Protein AF-A0AAU9DE27-F1 (afdb_monomer_lite)

Sequence (74 aa):
MKKKKIIISFIASVVLIIGIFIGFKILQPPRSTEEKIKNPKPGDTFTIEGEKEIEEFKKEAEKNGQEVRIINGK

pLDDT: mean 71.77, std 12.59, range [42.56, 88.69]

Radius of gyration: 23.68 Å; chains: 1; bounding box: 37×54×50 Å

Secondary structure (DSSP, 8-state):
--THHHHHHHHHHHHHHHHHHHHHHHHS---TT-----SPPTT------SHHHHHHHHHHHHHTT---------

Foldseek 3Di:
DPVVVVVVVVVVVVVVVVVVVVVCVVPPDPPPDPPPVVDDDVPDDDDDPDPVRVVVVVVVCVVVVHDDDDDPDD

Organism: NCBI:txid2932184

Structure (mmCIF, N/CA/C/O backbone):
data_AF-A0AAU9DE27-F1
#
_entry.id   AF-A0AAU9DE27-F1
#
loop_
_atom_site.group_PDB
_atom_site.id
_atom_site.type_symbol
_atom_site.label_atom_id
_atom_site.label_alt_id
_atom_site.label_comp_id
_atom_site.label_asym_id
_atom_site.label_entity_id
_atom_site.label_seq_id
_atom_site.pdbx_PDB_ins_code
_atom_site.Cartn_x
_atom_site.Cartn_y
_atom_site.Cartn_z
_atom_site.occupancy
_atom_site.B_iso_or_equiv
_atom_site.auth_seq_id
_atom_site.auth_comp_id
_atom_site.auth_asym_id
_atom_site.auth_atom_id
_atom_site.pdbx_PDB_model_num
ATOM 1 N N . MET A 1 1 ? -17.065 -26.723 32.607 1.00 55.22 1 MET A N 1
ATOM 2 C CA . MET A 1 1 ? -16.657 -27.536 31.430 1.00 55.22 1 MET A CA 1
ATOM 3 C C . MET A 1 1 ? -17.032 -26.951 30.053 1.00 55.22 1 MET A C 1
ATOM 5 O O . MET A 1 1 ? -16.441 -27.378 29.074 1.00 55.22 1 MET A O 1
ATOM 9 N N . LYS A 1 2 ? -17.932 -25.955 29.925 1.00 55.72 2 LYS A N 1
ATOM 10 C CA . LYS A 1 2 ? -18.333 -25.388 28.612 1.00 55.72 2 LYS A CA 1
ATOM 11 C C . LYS A 1 2 ? -17.378 -24.322 28.025 1.00 55.72 2 LYS A C 1
ATOM 13 O O . LYS A 1 2 ? -17.239 -24.244 26.813 1.00 55.72 2 LYS A O 1
ATOM 18 N N . LYS A 1 3 ? -16.650 -23.564 28.862 1.00 57.62 3 LYS A N 1
ATOM 19 C CA . LYS A 1 3 ? -15.782 -22.447 28.416 1.00 57.62 3 LYS A CA 1
ATOM 20 C C . LYS A 1 3 ? -14.503 -22.869 27.668 1.00 57.62 3 LYS A C 1
ATOM 22 O O . LYS A 1 3 ? -13.998 -22.108 26.856 1.00 57.62 3 LYS A O 1
ATOM 27 N N . LYS A 1 4 ? -14.006 -24.096 27.880 1.00 57.66 4 LYS A N 1
ATOM 28 C CA . LYS A 1 4 ? -12.764 -24.584 27.241 1.00 57.66 4 LYS A CA 1
ATOM 29 C C . LYS A 1 4 ? -12.912 -24.855 25.731 1.00 57.66 4 LYS A C 1
ATOM 31 O O . LYS A 1 4 ? -11.915 -24.849 25.022 1.00 57.66 4 LYS A O 1
ATOM 36 N N . LYS A 1 5 ? -14.140 -25.042 25.226 1.00 63.16 5 LYS A N 1
ATOM 37 C CA . LYS A 1 5 ? -14.406 -25.348 23.805 1.00 63.16 5 LYS A CA 1
ATOM 38 C C . LYS A 1 5 ? -14.278 -24.128 22.874 1.00 63.16 5 LYS A C 1
ATOM 40 O O . LYS A 1 5 ? -14.013 -24.291 21.687 1.00 63.16 5 LYS A O 1
ATOM 45 N N . ILE A 1 6 ? -14.416 -22.916 23.417 1.00 71.44 6 ILE A N 1
ATOM 46 C CA . ILE A 1 6 ? -14.364 -21.664 22.643 1.00 71.44 6 ILE A CA 1
ATOM 47 C C . ILE A 1 6 ? -12.922 -21.339 22.228 1.00 71.44 6 ILE A C 1
ATOM 49 O O . ILE A 1 6 ? -12.679 -20.958 21.089 1.00 71.44 6 ILE A O 1
ATOM 53 N N . ILE A 1 7 ? -11.953 -21.572 23.118 1.00 76.81 7 ILE A N 1
ATOM 54 C CA . ILE A 1 7 ? -10.539 -21.233 22.886 1.00 76.81 7 ILE A CA 1
ATOM 55 C C . ILE A 1 7 ? -9.941 -22.080 21.753 1.00 76.81 7 ILE A C 1
ATOM 57 O O . ILE A 1 7 ? -9.264 -21.553 20.877 1.00 76.81 7 ILE A O 1
ATOM 61 N N . ILE A 1 8 ? -10.241 -23.381 21.724 1.00 79.31 8 ILE A N 1
ATOM 62 C CA . ILE A 1 8 ? -9.739 -24.296 20.685 1.00 79.31 8 ILE A CA 1
ATOM 63 C C . ILE A 1 8 ? -10.313 -23.924 19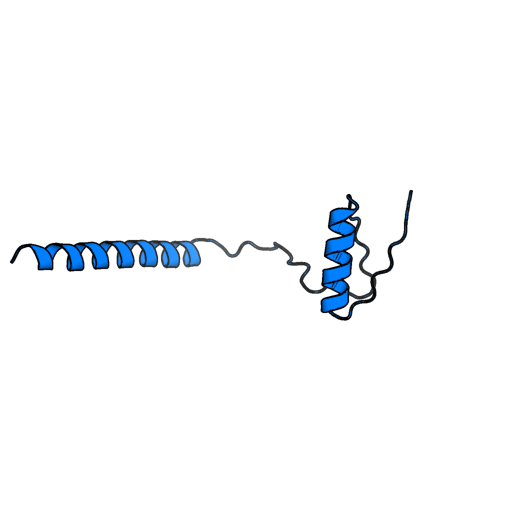.309 1.00 79.31 8 ILE A C 1
ATOM 65 O O . ILE A 1 8 ? -9.589 -23.919 18.317 1.00 79.31 8 ILE A O 1
ATOM 69 N N . SER A 1 9 ? -11.593 -23.539 19.264 1.00 77.25 9 SER A N 1
ATOM 70 C CA . SER A 1 9 ? -12.247 -23.095 18.026 1.00 77.25 9 SER A CA 1
ATOM 71 C C . SER A 1 9 ? -11.665 -21.772 17.514 1.00 77.25 9 SER A C 1
ATOM 73 O O . SER A 1 9 ? -11.472 -21.602 16.313 1.00 77.25 9 SER A O 1
ATOM 75 N N . PHE A 1 10 ? -11.323 -20.854 18.423 1.00 84.62 10 PHE A N 1
ATOM 76 C CA . PHE A 1 10 ? -10.683 -19.587 18.073 1.00 84.62 10 PHE A CA 1
ATOM 77 C C . PHE A 1 10 ? -9.294 -19.802 17.457 1.00 84.62 10 PHE A C 1
ATOM 79 O O . PHE A 1 10 ? -9.021 -19.283 16.375 1.00 84.62 10 PHE A O 1
ATOM 86 N N . ILE A 1 11 ? -8.455 -20.633 18.087 1.00 87.00 11 ILE A N 1
ATOM 87 C CA . ILE A 1 11 ? -7.099 -20.943 17.601 1.00 87.00 11 ILE A CA 1
ATOM 88 C C . ILE A 1 11 ? -7.147 -21.583 16.207 1.00 87.00 11 ILE A C 1
ATOM 90 O O . ILE A 1 11 ? -6.386 -21.182 15.329 1.00 87.00 11 ILE A O 1
ATOM 94 N N . ALA A 1 12 ? -8.074 -22.515 15.969 1.00 87.69 12 ALA A N 1
ATOM 95 C CA . ALA A 1 12 ? -8.235 -23.144 14.659 1.00 87.69 12 ALA A CA 1
ATOM 96 C C . ALA A 1 12 ? -8.567 -22.125 13.551 1.00 87.69 12 ALA A C 1
ATOM 98 O O . ALA A 1 12 ? -8.021 -22.215 12.453 1.00 87.69 12 ALA A O 1
ATOM 99 N N . SER A 1 13 ? -9.403 -21.121 13.847 1.00 86.75 13 SER A N 1
ATOM 100 C CA . SER A 1 13 ? -9.733 -20.068 12.875 1.00 86.75 13 SER A CA 1
ATOM 101 C C . SER A 1 13 ? -8.535 -19.171 12.543 1.00 86.75 13 SER A C 1
ATOM 103 O O . SER A 1 13 ? -8.317 -18.838 11.380 1.00 86.75 13 SER A O 1
ATOM 105 N N . VAL A 1 14 ? -7.708 -18.838 13.540 1.00 85.75 14 VAL A N 1
ATOM 106 C CA . VAL A 1 14 ? -6.522 -17.988 13.353 1.00 85.75 14 VAL A CA 1
ATOM 107 C C . VAL A 1 14 ? -5.473 -18.707 12.501 1.00 85.75 14 VAL A C 1
ATOM 109 O O . VAL A 1 14 ? -4.915 -18.112 11.581 1.00 85.75 14 VAL A O 1
ATOM 112 N N . VAL A 1 15 ? -5.247 -20.002 12.746 1.00 88.69 15 VAL A N 1
ATOM 113 C CA . VAL A 1 15 ? -4.318 -20.823 11.951 1.00 88.69 15 VAL A CA 1
ATOM 114 C C . VAL A 1 15 ? -4.788 -20.952 10.498 1.00 88.69 15 VAL A C 1
ATOM 116 O O . VAL A 1 15 ? -3.969 -20.852 9.585 1.00 88.69 15 VAL A O 1
ATOM 119 N N . LEU A 1 16 ? -6.098 -21.102 10.268 1.00 87.88 16 LEU A N 1
ATOM 120 C CA . LEU A 1 16 ? -6.678 -21.158 8.923 1.00 87.88 16 LEU A CA 1
ATOM 121 C C . LEU A 1 16 ? -6.410 -19.864 8.133 1.00 87.88 16 LEU A C 1
ATOM 123 O O . LEU A 1 16 ? -5.965 -19.924 6.989 1.00 87.88 16 LEU A O 1
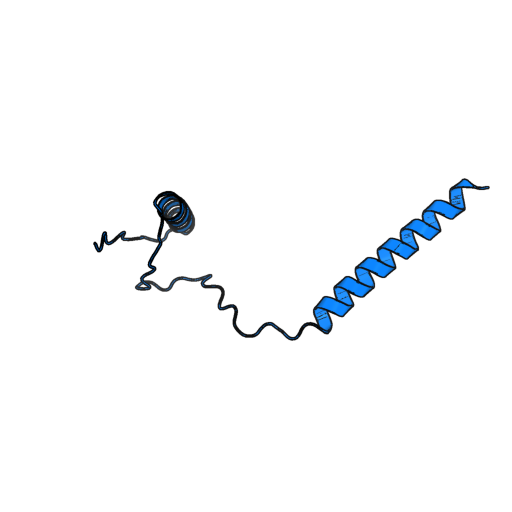ATOM 127 N N . ILE A 1 17 ? -6.617 -18.697 8.755 1.00 86.69 17 ILE A N 1
ATOM 128 C CA . ILE A 1 17 ? -6.394 -17.385 8.124 1.00 86.69 17 ILE A CA 1
ATOM 129 C C . ILE A 1 17 ? -4.912 -17.181 7.782 1.00 86.69 17 ILE A C 1
ATOM 131 O O . ILE A 1 17 ? -4.592 -16.760 6.671 1.00 86.69 17 ILE A O 1
ATOM 135 N N . ILE A 1 18 ? -3.998 -17.517 8.699 1.00 86.94 18 ILE A N 1
ATOM 136 C CA . ILE A 1 18 ? -2.547 -17.391 8.474 1.00 86.94 18 ILE A CA 1
ATOM 137 C C . ILE A 1 18 ? -2.081 -18.330 7.353 1.00 86.94 18 ILE A C 1
ATOM 139 O O . ILE A 1 18 ? -1.295 -17.919 6.499 1.00 86.94 18 ILE A O 1
ATOM 143 N N . GLY A 1 19 ? -2.590 -19.567 7.315 1.00 85.19 19 GLY A N 1
ATOM 144 C CA . GLY A 1 19 ? -2.285 -20.529 6.254 1.00 85.19 19 GLY A CA 1
ATOM 145 C C . GLY A 1 19 ? -2.705 -20.031 4.869 1.00 85.19 19 GLY A C 1
ATOM 146 O O . GLY A 1 19 ? -1.925 -20.130 3.922 1.00 85.19 19 GLY A O 1
ATOM 147 N N . ILE A 1 20 ? -3.887 -19.411 4.763 1.00 83.62 20 ILE A N 1
ATOM 148 C CA . ILE A 1 20 ? -4.352 -18.773 3.522 1.00 83.62 20 ILE A CA 1
ATOM 149 C C . ILE A 1 20 ? -3.452 -17.587 3.157 1.00 83.62 20 ILE A C 1
ATOM 151 O O . ILE A 1 20 ? -3.070 -17.457 1.999 1.00 83.62 20 ILE A O 1
ATOM 155 N N . PHE A 1 21 ? -3.051 -16.758 4.124 1.00 83.75 21 PHE A N 1
ATOM 156 C CA . PHE A 1 21 ? -2.196 -15.589 3.884 1.00 83.75 21 PHE A CA 1
ATOM 157 C C . PHE A 1 21 ? -0.805 -15.971 3.351 1.00 83.75 21 PHE A C 1
ATOM 159 O O . PHE A 1 21 ? -0.291 -15.343 2.424 1.00 83.75 21 PHE A O 1
ATOM 166 N N . ILE A 1 22 ? -0.204 -17.031 3.901 1.00 78.38 22 ILE A N 1
ATOM 167 C CA . ILE A 1 22 ? 1.085 -17.563 3.436 1.00 78.38 22 ILE A CA 1
ATOM 168 C C . ILE A 1 22 ? 0.923 -18.246 2.073 1.00 78.38 22 ILE A C 1
ATOM 170 O O . ILE A 1 22 ? 1.744 -18.021 1.184 1.00 78.38 22 ILE A O 1
ATOM 174 N N . GLY A 1 23 ? -0.154 -19.013 1.871 1.00 75.12 23 GLY A N 1
ATOM 175 C CA . GLY A 1 23 ? -0.476 -19.616 0.576 1.00 75.12 23 GLY A CA 1
ATOM 176 C C . GLY A 1 23 ? -0.665 -18.569 -0.525 1.00 75.12 23 GLY A C 1
ATOM 177 O O . GLY A 1 23 ? -0.132 -18.726 -1.621 1.00 75.12 23 GLY A O 1
ATOM 178 N N . PHE A 1 24 ? -1.326 -17.450 -0.215 1.00 74.62 24 PHE A N 1
ATOM 179 C CA . PHE A 1 24 ? -1.515 -16.331 -1.140 1.00 74.62 24 PHE A CA 1
ATOM 180 C C . PHE A 1 24 ? -0.199 -15.599 -1.441 1.00 74.62 24 PHE A C 1
ATOM 182 O O . PHE A 1 24 ? 0.020 -15.198 -2.578 1.00 74.62 24 PHE A O 1
ATOM 189 N N . LYS A 1 25 ? 0.723 -15.496 -0.469 1.00 66.44 25 LYS A N 1
ATOM 190 C CA . LYS A 1 25 ? 2.064 -14.917 -0.680 1.00 66.44 25 LYS A CA 1
ATOM 191 C C . LYS A 1 25 ? 2.978 -15.792 -1.556 1.00 66.44 25 LYS A C 1
ATOM 193 O O . LYS A 1 25 ? 3.919 -15.265 -2.137 1.00 66.44 25 LYS A O 1
ATOM 198 N N . ILE A 1 26 ? 2.724 -17.101 -1.642 1.00 60.88 26 ILE A N 1
ATOM 199 C CA . ILE A 1 26 ? 3.508 -18.043 -2.465 1.00 60.88 26 ILE A CA 1
ATOM 200 C C . ILE A 1 26 ? 2.884 -18.235 -3.856 1.00 60.88 26 ILE A C 1
ATOM 202 O O . ILE A 1 26 ? 3.616 -18.384 -4.830 1.00 60.88 26 ILE A O 1
ATOM 206 N N . LEU A 1 27 ? 1.549 -18.225 -3.964 1.00 58.97 27 LEU A N 1
ATOM 207 C CA . LEU A 1 27 ? 0.842 -18.420 -5.236 1.00 58.97 27 LEU A CA 1
ATOM 208 C C . LEU A 1 27 ? 0.606 -17.119 -6.019 1.00 58.97 27 LEU A C 1
ATOM 210 O O . LEU A 1 27 ? 0.291 -17.184 -7.205 1.00 58.97 27 LEU A O 1
ATOM 214 N N . GLN A 1 28 ? 0.748 -15.945 -5.394 1.00 52.50 28 GLN A N 1
ATOM 215 C CA . GLN A 1 28 ? 0.851 -14.703 -6.151 1.00 52.50 28 GLN A CA 1
ATOM 216 C C . GLN A 1 28 ? 2.216 -14.677 -6.848 1.00 52.50 28 GLN A C 1
ATOM 218 O O . GLN A 1 28 ? 3.236 -14.573 -6.159 1.00 52.50 28 GLN A O 1
ATOM 223 N N . PRO A 1 29 ? 2.274 -14.762 -8.192 1.00 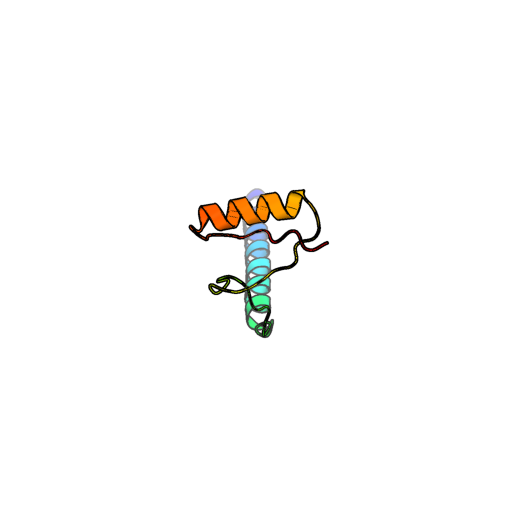52.16 29 PRO A N 1
ATOM 224 C CA . PRO A 1 29 ? 3.517 -14.501 -8.895 1.00 52.16 29 PRO A CA 1
ATOM 225 C C . PRO A 1 29 ? 4.004 -13.107 -8.481 1.00 52.16 29 PRO A C 1
ATOM 227 O O . PRO A 1 29 ? 3.170 -12.215 -8.277 1.00 52.16 29 PRO A O 1
ATOM 230 N N . PRO A 1 30 ? 5.324 -12.901 -8.322 1.00 52.44 30 PRO A N 1
ATOM 231 C CA . PRO A 1 30 ? 5.854 -11.575 -8.070 1.00 52.44 30 PRO A CA 1
ATOM 232 C C . PRO A 1 30 ? 5.285 -10.683 -9.164 1.00 52.44 30 PRO A C 1
ATOM 234 O O . PRO A 1 30 ? 5.486 -10.954 -10.349 1.00 52.44 30 PRO A O 1
ATOM 237 N N . ARG A 1 31 ? 4.497 -9.679 -8.767 1.00 57.09 31 ARG A N 1
ATOM 238 C CA . ARG A 1 31 ? 4.061 -8.615 -9.662 1.00 57.09 31 ARG A CA 1
ATOM 239 C C . ARG A 1 31 ? 5.345 -8.000 -10.183 1.00 57.09 31 ARG A C 1
ATOM 241 O O . ARG A 1 31 ? 6.002 -7.217 -9.498 1.00 57.09 31 ARG A O 1
ATOM 248 N N . SER A 1 32 ? 5.756 -8.471 -11.350 1.00 52.78 32 SER A N 1
ATOM 249 C CA . SER A 1 32 ? 6.813 -7.854 -12.102 1.00 52.78 32 SER A CA 1
ATOM 250 C C . SER A 1 32 ? 6.365 -6.414 -12.291 1.00 52.78 32 SER A C 1
ATOM 252 O O . SER A 1 32 ? 5.274 -6.160 -12.799 1.00 52.78 32 SER A O 1
ATOM 254 N N . THR A 1 33 ? 7.211 -5.500 -11.835 1.00 51.75 33 THR A N 1
ATOM 255 C CA . THR A 1 33 ? 7.217 -4.130 -12.333 1.00 51.75 33 THR A CA 1
ATOM 256 C C . THR A 1 33 ? 6.008 -3.270 -11.939 1.00 51.75 33 THR A C 1
ATOM 258 O O . THR A 1 33 ? 5.499 -2.500 -12.741 1.00 51.75 33 THR A O 1
ATOM 261 N N . GLU A 1 34 ? 5.619 -3.269 -10.662 1.00 48.16 34 GLU A N 1
ATOM 262 C CA . GLU A 1 34 ? 5.433 -1.946 -10.048 1.00 48.16 34 GLU A CA 1
ATOM 263 C C . GLU A 1 34 ? 6.838 -1.485 -9.685 1.00 48.16 34 GLU A C 1
ATOM 265 O O . GLU A 1 34 ? 7.374 -1.794 -8.616 1.00 48.16 34 GLU A O 1
ATOM 270 N N . GLU A 1 35 ? 7.477 -0.844 -10.662 1.00 47.94 35 GLU A N 1
ATOM 271 C CA . GLU A 1 35 ? 8.619 0.022 -10.452 1.00 47.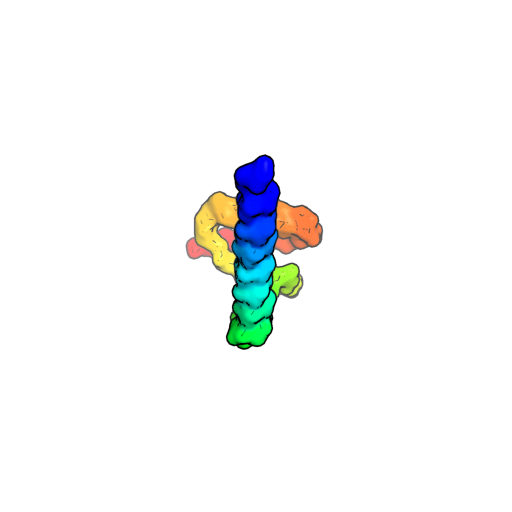94 35 GLU A CA 1
ATOM 272 C C . GLU A 1 35 ? 8.186 1.029 -9.389 1.00 47.94 35 GLU A C 1
ATOM 274 O O . GLU A 1 35 ? 7.584 2.063 -9.659 1.00 47.94 35 GLU A O 1
ATOM 279 N N . LYS A 1 36 ? 8.404 0.657 -8.125 1.00 48.25 36 LYS A N 1
ATOM 280 C CA . LYS A 1 36 ? 8.454 1.609 -7.038 1.00 48.25 36 LYS A CA 1
ATOM 281 C C . LYS A 1 36 ? 9.497 2.611 -7.492 1.00 48.25 36 LYS A C 1
ATOM 283 O O . LYS A 1 36 ? 10.690 2.317 -7.412 1.00 48.25 36 LYS A O 1
ATOM 288 N N . ILE A 1 37 ? 9.049 3.779 -7.931 1.00 55.03 37 ILE A N 1
ATOM 28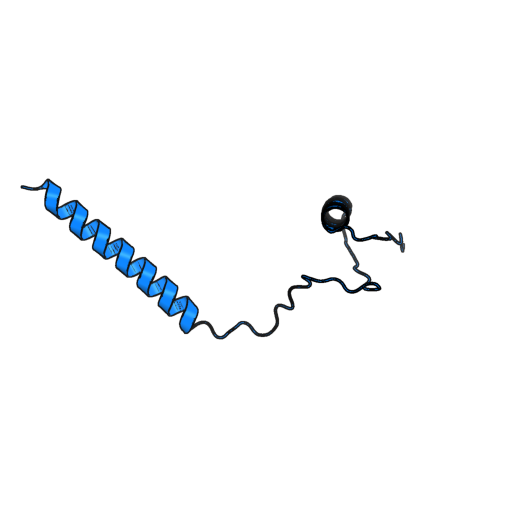9 C CA . ILE A 1 37 ? 9.850 4.996 -7.996 1.00 55.03 37 ILE A CA 1
ATOM 290 C C . ILE A 1 37 ? 10.164 5.344 -6.533 1.00 55.03 37 ILE A C 1
ATOM 292 O O . ILE A 1 37 ? 9.580 6.223 -5.921 1.00 55.03 37 ILE A O 1
ATOM 296 N N . LYS A 1 38 ? 10.998 4.516 -5.897 1.00 56.28 38 LYS A N 1
ATOM 297 C CA . LYS A 1 38 ? 11.440 4.645 -4.505 1.00 56.28 38 LYS A CA 1
ATOM 298 C C . LYS A 1 38 ? 12.769 5.385 -4.413 1.00 56.28 38 LYS A C 1
ATOM 300 O O . LYS A 1 38 ? 13.219 5.655 -3.312 1.00 56.28 38 LYS A O 1
ATOM 305 N N . ASN A 1 39 ? 13.370 5.678 -5.563 1.00 58.75 39 ASN A N 1
ATOM 306 C CA . ASN A 1 39 ? 14.596 6.437 -5.731 1.00 58.75 39 ASN A CA 1
ATOM 307 C C . ASN A 1 39 ? 14.442 7.257 -7.020 1.00 58.75 39 ASN A C 1
ATOM 309 O O . ASN A 1 39 ? 14.897 6.798 -8.070 1.00 58.75 39 ASN A O 1
ATOM 313 N N . PRO A 1 40 ? 13.764 8.418 -6.982 1.00 60.59 40 PRO A N 1
ATOM 314 C CA . PRO A 1 40 ? 13.911 9.385 -8.065 1.00 60.59 40 PRO A CA 1
ATOM 315 C C . PRO A 1 40 ? 15.410 9.637 -8.274 1.00 60.59 40 PRO A C 1
ATOM 317 O O . PRO A 1 40 ? 16.159 9.878 -7.320 1.00 60.59 40 PRO A O 1
ATOM 320 N N . LYS A 1 41 ? 15.880 9.486 -9.509 1.00 66.62 41 LYS A N 1
ATOM 321 C CA . LYS A 1 41 ? 17.261 9.807 -9.858 1.00 66.62 41 LYS A CA 1
ATOM 322 C C . LYS A 1 41 ? 17.388 11.326 -9.978 1.00 66.62 41 LYS A C 1
ATOM 324 O O . LYS A 1 41 ? 16.441 11.994 -10.397 1.00 66.62 41 LYS A O 1
ATOM 329 N N . PRO A 1 42 ? 18.552 11.902 -9.638 1.00 64.56 42 PRO A N 1
ATOM 330 C CA . PRO A 1 42 ? 18.795 13.315 -9.890 1.00 64.56 42 PRO A CA 1
ATOM 331 C C . PRO A 1 42 ? 18.629 13.602 -11.390 1.00 64.56 42 PRO A C 1
ATOM 333 O O . PRO A 1 42 ? 19.362 13.051 -12.209 1.00 64.56 42 PRO A O 1
ATOM 336 N N . GLY A 1 43 ? 17.647 14.441 -11.732 1.00 71.94 43 GLY A N 1
ATOM 337 C CA . GLY A 1 43 ? 17.274 14.769 -13.113 1.00 71.94 43 GLY A CA 1
ATOM 338 C C . GLY A 1 43 ? 15.913 14.229 -13.568 1.00 71.94 43 GLY A C 1
ATOM 339 O O . GLY A 1 43 ? 15.432 14.661 -14.615 1.00 71.94 43 GLY A O 1
ATOM 340 N N . ASP A 1 44 ? 15.267 13.351 -12.794 1.00 76.75 44 ASP A N 1
ATOM 341 C CA . ASP A 1 44 ? 13.906 12.900 -13.098 1.00 76.75 44 ASP A CA 1
ATOM 342 C C . ASP A 1 44 ? 12.915 14.068 -12.964 1.00 76.75 44 ASP A C 1
ATOM 344 O O . ASP A 1 44 ? 12.934 14.823 -11.990 1.00 76.75 44 ASP A O 1
ATOM 348 N N . THR A 1 45 ? 12.047 14.229 -13.965 1.00 75.50 45 THR A N 1
ATOM 349 C CA . THR A 1 45 ? 10.985 15.243 -13.969 1.00 75.50 45 THR A CA 1
ATOM 350 C C . THR A 1 45 ? 9.640 14.545 -13.843 1.00 75.50 45 THR A C 1
ATOM 352 O O . THR A 1 45 ? 9.337 13.645 -14.623 1.00 75.50 45 THR A O 1
ATOM 355 N N . PHE A 1 46 ? 8.832 14.974 -12.876 1.00 73.62 46 PHE A N 1
ATOM 356 C CA . PHE A 1 46 ? 7.496 14.439 -12.634 1.00 73.62 46 PHE A CA 1
ATOM 357 C C . PHE A 1 46 ? 6.460 15.530 -12.880 1.00 73.62 46 PHE A C 1
ATOM 359 O O . PHE A 1 46 ? 6.621 16.661 -12.421 1.00 73.62 46 PHE A O 1
ATOM 366 N N . THR A 1 47 ? 5.392 15.182 -13.591 1.00 77.38 47 THR A N 1
ATOM 367 C CA . THR A 1 47 ? 4.208 16.033 -13.704 1.00 77.38 47 THR A CA 1
ATOM 368 C C . THR A 1 47 ? 3.269 15.665 -12.567 1.00 77.38 47 THR A C 1
ATOM 370 O O . THR A 1 47 ? 2.832 14.521 -12.476 1.00 77.38 47 THR A O 1
ATOM 373 N N . ILE A 1 48 ? 2.999 16.624 -11.686 1.00 76.69 48 ILE A N 1
AT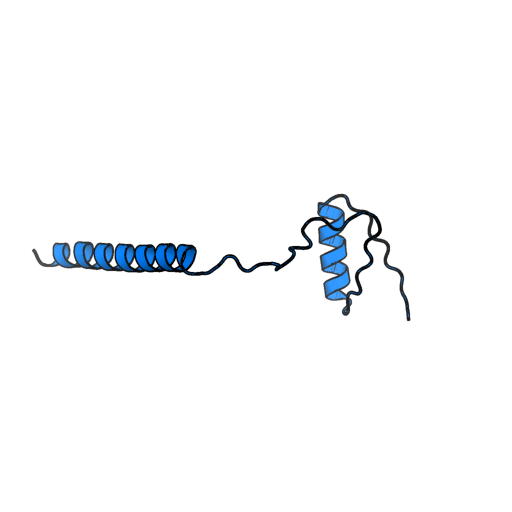OM 374 C CA . ILE A 1 48 ? 2.080 16.461 -10.560 1.00 76.69 48 ILE A CA 1
ATOM 375 C C . ILE A 1 48 ? 0.932 17.429 -10.798 1.00 76.69 48 ILE A C 1
ATOM 377 O O . ILE A 1 48 ? 1.146 18.638 -10.892 1.00 76.69 48 ILE A O 1
ATOM 381 N N . GLU A 1 49 ? -0.273 16.893 -10.930 1.00 75.75 49 GLU A N 1
ATOM 382 C CA . GLU A 1 49 ? -1.487 17.681 -11.090 1.00 75.75 49 GLU A CA 1
ATOM 383 C C . GLU A 1 49 ? -2.114 17.886 -9.710 1.00 75.75 49 GLU A C 1
ATOM 385 O O . GLU A 1 49 ? -2.316 16.931 -8.974 1.00 75.75 49 GLU A O 1
ATOM 390 N N . GLY A 1 50 ? -2.410 19.132 -9.340 1.00 77.38 50 GLY A N 1
ATOM 391 C CA . GLY A 1 50 ? -3.052 19.448 -8.062 1.00 77.38 50 GLY A CA 1
ATOM 392 C C . GLY A 1 50 ? -2.115 20.061 -7.020 1.00 77.38 50 GLY A C 1
ATOM 393 O O . GLY A 1 50 ? -1.080 19.516 -6.647 1.00 77.38 50 GLY A O 1
ATOM 394 N N . GLU A 1 51 ? -2.524 21.216 -6.493 1.00 76.88 51 GLU A N 1
ATOM 395 C CA . GLU A 1 51 ? -1.729 22.023 -5.556 1.00 76.88 51 GLU A CA 1
ATOM 396 C C . GLU A 1 51 ? -1.417 21.286 -4.242 1.00 76.88 51 GLU A C 1
ATOM 398 O O . GLU A 1 51 ? -0.307 21.378 -3.719 1.00 76.88 51 GLU A O 1
ATOM 403 N N . LYS A 1 52 ? -2.370 20.484 -3.746 1.00 80.81 52 LYS A N 1
ATOM 404 C CA . LYS A 1 52 ? -2.186 19.672 -2.533 1.00 80.81 52 LYS A CA 1
ATOM 405 C C . LYS A 1 52 ? -1.137 18.577 -2.721 1.00 80.81 52 LYS A C 1
ATOM 407 O O . LYS A 1 52 ? -0.299 18.386 -1.847 1.00 80.81 52 LYS A O 1
ATOM 412 N N . GLU A 1 53 ? -1.151 17.907 -3.870 1.00 79.31 53 GLU A N 1
ATOM 413 C CA . GLU A 1 53 ? -0.222 16.814 -4.177 1.00 79.31 53 GLU A CA 1
ATOM 414 C C . GLU A 1 53 ? 1.201 17.343 -4.386 1.00 79.31 53 GLU A C 1
ATOM 416 O O . GLU A 1 53 ? 2.165 16.735 -3.922 1.00 79.31 53 GLU A O 1
ATOM 421 N N . ILE A 1 54 ? 1.342 18.534 -4.981 1.00 81.12 54 ILE A N 1
ATOM 422 C CA . ILE A 1 54 ? 2.626 19.244 -5.083 1.00 81.12 54 ILE A CA 1
ATOM 423 C C . ILE A 1 54 ? 3.184 19.561 -3.688 1.00 81.12 54 ILE A C 1
ATOM 425 O O . ILE A 1 54 ? 4.381 19.391 -3.445 1.00 81.12 54 ILE A O 1
ATOM 429 N N . GLU A 1 55 ? 2.337 20.011 -2.757 1.00 81.62 55 GLU A N 1
ATOM 430 C CA . GLU A 1 55 ? 2.759 20.323 -1.388 1.00 81.62 55 GLU A CA 1
ATOM 431 C C . GLU A 1 55 ? 3.201 19.068 -0.620 1.00 81.62 55 GLU A C 1
ATOM 433 O O . GLU A 1 55 ? 4.228 19.088 0.067 1.00 81.62 55 GLU A O 1
ATOM 438 N N . GLU A 1 56 ? 2.463 17.964 -0.752 1.00 83.44 56 GLU A N 1
ATOM 439 C CA . GLU A 1 56 ? 2.820 16.677 -0.146 1.00 83.44 56 GLU A CA 1
ATOM 440 C C . GLU A 1 56 ? 4.119 16.114 -0.733 1.00 83.44 56 GLU A C 1
ATOM 442 O O . GLU A 1 56 ? 5.012 15.727 0.026 1.00 83.44 56 GLU A O 1
ATOM 447 N N . PHE A 1 57 ? 4.285 16.168 -2.057 1.00 82.50 57 PHE A N 1
ATOM 448 C CA . PHE A 1 57 ? 5.501 15.725 -2.737 1.00 82.50 57 PHE A CA 1
ATOM 449 C C . PHE A 1 57 ? 6.720 16.558 -2.334 1.00 82.50 57 PHE A C 1
ATOM 451 O O . PHE A 1 57 ? 7.787 16.012 -2.051 1.00 82.50 57 PHE A O 1
ATOM 458 N N . LYS A 1 58 ? 6.567 17.883 -2.227 1.00 81.00 58 LYS A N 1
ATOM 459 C CA . LYS A 1 58 ? 7.639 18.769 -1.758 1.00 81.00 58 LYS A CA 1
ATOM 460 C C . LYS A 1 58 ? 8.061 18.429 -0.328 1.00 81.00 58 LYS A C 1
ATOM 462 O O . LYS A 1 58 ? 9.255 18.342 -0.052 1.00 81.00 58 LYS A O 1
ATOM 467 N N . LYS A 1 59 ? 7.097 18.203 0.573 1.00 85.06 59 LYS A N 1
ATOM 468 C CA . LYS A 1 59 ? 7.371 17.793 1.962 1.00 85.06 59 LYS A CA 1
ATOM 469 C C . LYS A 1 59 ? 8.073 16.442 2.027 1.00 85.06 59 LYS A C 1
ATOM 471 O O . LYS A 1 59 ? 8.960 16.255 2.859 1.00 85.06 59 LYS A O 1
ATOM 476 N N . GLU A 1 60 ? 7.673 15.493 1.189 1.00 82.50 60 GLU A N 1
ATOM 477 C CA . GLU A 1 60 ? 8.318 14.185 1.130 1.00 82.50 60 GLU A CA 1
ATOM 478 C C . GLU A 1 60 ? 9.750 14.294 0.596 1.00 82.50 60 GLU A C 1
ATOM 480 O O . GLU A 1 60 ? 10.669 13.736 1.194 1.00 82.50 60 GLU A O 1
ATOM 485 N N . ALA A 1 61 ? 9.977 15.069 -0.460 1.00 80.38 61 ALA A N 1
ATOM 486 C CA . ALA A 1 61 ? 11.309 15.273 -1.008 1.00 80.38 61 ALA A CA 1
ATOM 487 C C . ALA A 1 61 ? 12.251 15.998 -0.030 1.00 80.38 61 ALA A C 1
ATOM 489 O O . ALA A 1 61 ? 13.396 15.576 0.133 1.00 80.38 61 ALA A O 1
ATOM 490 N N . GLU A 1 62 ? 11.758 17.003 0.703 1.00 80.88 62 GLU A N 1
ATOM 491 C CA . GLU A 1 62 ? 12.518 17.697 1.753 1.00 80.88 62 GLU A CA 1
ATOM 492 C C . GLU A 1 62 ? 12.922 16.743 2.888 1.00 80.88 62 GLU A C 1
ATOM 494 O O . GLU A 1 62 ? 14.083 16.724 3.300 1.00 80.88 62 GLU A O 1
ATOM 499 N N . LYS A 1 63 ? 12.007 15.868 3.337 1.00 81.56 63 LYS A N 1
ATOM 500 C CA . LYS A 1 63 ? 12.314 14.818 4.330 1.00 81.56 63 LYS A CA 1
ATOM 501 C C . LYS A 1 63 ? 13.387 13.841 3.854 1.00 81.56 63 LYS A C 1
ATOM 503 O O . LYS A 1 63 ? 14.114 13.292 4.678 1.00 81.56 63 LYS A O 1
ATOM 508 N N . ASN A 1 64 ? 13.474 13.617 2.546 1.00 77.75 64 ASN A N 1
ATOM 509 C CA . ASN A 1 64 ? 14.480 12.759 1.928 1.00 77.75 64 ASN A CA 1
ATOM 510 C C . ASN A 1 64 ? 15.760 13.522 1.524 1.00 77.75 64 ASN A C 1
ATOM 512 O O . ASN A 1 64 ? 16.646 12.922 0.917 1.00 77.75 64 ASN A O 1
ATOM 516 N N . GLY A 1 65 ? 15.878 14.817 1.851 1.00 79.12 65 GLY A N 1
ATOM 517 C CA . GLY A 1 65 ? 17.049 15.641 1.529 1.00 79.12 65 GLY A CA 1
ATOM 518 C C . GLY A 1 65 ? 17.222 15.923 0.034 1.00 79.12 65 GLY A C 1
ATOM 519 O O . GLY A 1 65 ? 18.341 16.156 -0.418 1.00 79.12 65 GLY A O 1
ATOM 520 N N . GLN A 1 66 ? 16.139 15.859 -0.743 1.00 81.00 66 GLN A N 1
ATOM 521 C CA . GLN A 1 66 ? 16.147 16.059 -2.190 1.00 81.00 66 GLN A CA 1
ATOM 522 C C . GLN A 1 66 ? 15.738 17.492 -2.553 1.00 81.00 66 GLN A C 1
ATOM 524 O O . GLN A 1 66 ? 14.773 18.035 -2.015 1.00 81.00 66 GLN A O 1
ATOM 529 N N . GLU A 1 67 ? 16.451 18.098 -3.506 1.00 75.12 67 GLU A N 1
ATOM 530 C CA . GLU A 1 67 ? 16.103 19.409 -4.064 1.00 75.12 67 GLU A CA 1
ATOM 531 C C . GLU A 1 67 ? 15.086 19.233 -5.202 1.00 75.12 67 GLU A C 1
ATOM 533 O O . GLU A 1 67 ? 15.422 18.740 -6.278 1.00 75.12 67 GLU A O 1
ATOM 538 N N . VAL A 1 68 ? 13.837 19.647 -4.973 1.00 78.00 68 VAL A N 1
ATOM 539 C CA . VAL A 1 68 ? 12.784 19.642 -6.002 1.00 78.00 68 VAL A CA 1
ATOM 540 C C . VAL A 1 68 ? 12.665 21.025 -6.620 1.00 78.00 68 VAL A C 1
ATOM 542 O O . VAL A 1 68 ? 12.439 22.015 -5.923 1.00 78.00 68 VAL A O 1
ATOM 545 N N . ARG A 1 69 ? 12.762 21.093 -7.949 1.00 78.44 69 ARG A N 1
ATOM 546 C CA . ARG A 1 69 ? 12.519 22.316 -8.720 1.00 78.44 69 ARG A CA 1
ATOM 547 C C . ARG A 1 69 ? 11.141 22.240 -9.358 1.00 78.44 69 ARG A C 1
ATOM 549 O O . ARG A 1 69 ? 10.925 21.455 -10.273 1.00 78.44 69 ARG A O 1
ATOM 556 N N . ILE A 1 70 ? 10.218 23.068 -8.876 1.00 75.69 70 ILE A N 1
ATOM 557 C CA . ILE A 1 70 ? 8.887 23.198 -9.472 1.00 75.69 70 ILE A CA 1
ATOM 558 C C . ILE A 1 70 ? 9.026 24.102 -10.693 1.00 75.69 70 ILE A C 1
ATOM 560 O O . ILE A 1 70 ? 9.155 25.321 -10.572 1.00 75.69 70 ILE A O 1
ATOM 564 N N . ILE A 1 71 ? 9.040 23.498 -11.876 1.00 74.44 71 ILE A N 1
ATOM 565 C CA . ILE A 1 71 ? 8.964 24.236 -13.131 1.00 74.44 71 ILE A CA 1
ATOM 566 C C . ILE A 1 71 ? 7.475 24.426 -13.401 1.00 74.44 71 ILE A C 1
ATOM 568 O O . ILE A 1 71 ? 6.799 23.478 -13.787 1.00 74.44 71 ILE A O 1
ATOM 572 N N . ASN A 1 72 ? 6.956 25.632 -13.155 1.00 69.44 72 ASN A N 1
ATOM 573 C CA . ASN A 1 72 ? 5.585 25.991 -13.522 1.00 69.44 72 ASN A CA 1
ATOM 574 C C . ASN A 1 72 ? 5.503 26.109 -15.054 1.00 69.44 72 ASN A C 1
ATOM 576 O O . ASN A 1 72 ? 5.577 27.200 -15.623 1.00 69.44 72 ASN A O 1
ATOM 580 N N . GLY A 1 73 ? 5.487 24.957 -15.726 1.00 49.34 73 GLY A N 1
ATOM 581 C CA . GLY A 1 73 ? 5.073 24.841 -17.112 1.00 49.34 73 GLY A CA 1
ATOM 582 C C . GLY A 1 73 ? 3.569 25.066 -17.154 1.00 49.34 73 GLY A C 1
ATOM 583 O O . GLY A 1 73 ? 2.854 24.479 -16.355 1.00 49.34 73 GLY A O 1
ATOM 584 N N . LYS A 1 74 ? 3.147 25.977 -18.027 1.00 42.56 74 LYS A N 1
ATOM 585 C CA . LYS A 1 74 ? 1.751 26.335 -18.300 1.00 42.56 74 LYS A CA 1
ATOM 586 C C . LYS A 1 74 ? 0.746 25.190 -18.182 1.00 42.56 74 LYS A C 1
ATOM 588 O O . LYS A 1 74 ? 1.039 24.122 -18.763 1.00 42.56 74 LYS A O 1
#